Protein AF-A0A7J4ULU8-F1 (afdb_monomer_lite)

Foldseek 3Di:
DDDPDPPPPDLPPAPDDDVLLVLLLVQCVPPNLVLSLCLLQPQPPDPSVVSHDCSHRVGRDNDDSVVSVVSCVVVVNDRDDDDPPPDDDD

pLDDT: mean 76.38, std 15.92, range [40.16, 92.69]

Structure (mmCIF, N/CA/C/O backbone):
data_AF-A0A7J4ULU8-F1
#
_entry.id   AF-A0A7J4ULU8-F1
#
loop_
_atom_site.group_PDB
_atom_site.id
_atom_site.type_symbol
_atom_site.label_atom_id
_atom_site.label_alt_id
_atom_site.label_comp_id
_atom_site.label_asym_id
_atom_site.label_entity_id
_atom_site.label_seq_id
_atom_site.pdbx_PDB_ins_code
_atom_site.Cartn_x
_atom_site.Cartn_y
_atom_site.Cartn_z
_atom_site.occupancy
_atom_site.B_iso_or_equiv
_atom_site.auth_seq_id
_atom_site.auth_comp_id
_atom_site.auth_asym_id
_atom_site.auth_atom_id
_atom_site.pdbx_PDB_model_num
ATOM 1 N N . MET A 1 1 ? -31.546 -30.253 1.697 1.00 40.16 1 MET A N 1
ATOM 2 C CA . MET A 1 1 ? -30.332 -30.581 0.914 1.00 40.16 1 MET A CA 1
ATOM 3 C C . MET A 1 1 ? -29.462 -29.335 0.812 1.00 40.16 1 MET A C 1
ATOM 5 O O . MET A 1 1 ? -29.921 -28.326 0.294 1.00 40.16 1 MET A O 1
ATOM 9 N N . ALA A 1 2 ? -28.261 -29.358 1.395 1.00 50.16 2 ALA A N 1
ATOM 10 C CA . ALA A 1 2 ? -27.370 -28.198 1.438 1.00 50.16 2 ALA A CA 1
ATOM 11 C C . ALA A 1 2 ? -26.814 -27.889 0.038 1.00 50.16 2 ALA A C 1
ATOM 13 O O . ALA A 1 2 ? -26.109 -28.706 -0.556 1.00 50.16 2 ALA A O 1
ATOM 14 N N . ASN A 1 3 ? -27.133 -26.709 -0.490 1.00 47.84 3 ASN A N 1
ATOM 15 C CA . ASN A 1 3 ? -26.678 -26.268 -1.802 1.00 47.84 3 ASN A CA 1
ATOM 16 C C . ASN A 1 3 ? -25.182 -25.899 -1.715 1.00 47.84 3 ASN A C 1
ATOM 18 O O . ASN A 1 3 ? -24.819 -24.819 -1.244 1.00 47.84 3 ASN A O 1
ATOM 22 N N . LYS A 1 4 ? -24.291 -26.826 -2.100 1.00 56.03 4 LYS A N 1
ATOM 23 C CA . LYS A 1 4 ? -22.843 -26.579 -2.208 1.00 56.03 4 LYS A CA 1
ATOM 24 C C . LYS A 1 4 ? -22.613 -25.531 -3.299 1.00 56.03 4 LYS A C 1
ATOM 26 O O . LYS A 1 4 ? -22.557 -25.860 -4.482 1.00 56.03 4 LYS A O 1
ATOM 31 N N . ALA A 1 5 ? -22.456 -24.270 -2.898 1.00 56.94 5 ALA A N 1
ATOM 32 C CA . ALA A 1 5 ? -22.067 -23.193 -3.799 1.00 56.94 5 ALA A CA 1
ATOM 33 C C . ALA A 1 5 ? -20.787 -23.594 -4.553 1.00 56.94 5 ALA A C 1
ATOM 35 O O . ALA A 1 5 ? -19.731 -23.819 -3.952 1.00 56.94 5 ALA A O 1
ATOM 36 N N . LYS A 1 6 ? -20.897 -23.727 -5.880 1.00 56.41 6 LYS A N 1
ATOM 37 C CA . LYS A 1 6 ? -19.779 -24.027 -6.778 1.00 56.41 6 LYS A CA 1
ATOM 38 C C . LYS A 1 6 ? -18.689 -22.976 -6.542 1.00 56.41 6 LYS A C 1
ATOM 40 O O . LYS A 1 6 ? -18.898 -21.797 -6.819 1.00 56.41 6 LYS A O 1
ATOM 45 N N . LYS A 1 7 ? -17.523 -23.392 -6.027 1.00 54.47 7 LYS A N 1
ATOM 46 C CA . LYS A 1 7 ? -16.308 -22.561 -5.965 1.00 54.47 7 LYS A CA 1
ATOM 47 C C . LYS A 1 7 ? -15.839 -22.313 -7.397 1.00 54.47 7 LYS A C 1
ATOM 49 O O . LYS A 1 7 ? -14.958 -23.009 -7.895 1.00 54.47 7 LYS A O 1
ATOM 54 N N . GLY A 1 8 ? -16.472 -21.361 -8.078 1.00 51.41 8 GLY A N 1
ATOM 55 C CA . GLY A 1 8 ? -16.022 -20.904 -9.380 1.00 51.41 8 GLY A CA 1
ATOM 56 C C . GLY A 1 8 ? -14.566 -20.474 -9.258 1.00 51.41 8 GLY A C 1
ATOM 57 O O . GLY A 1 8 ? -14.233 -19.628 -8.425 1.00 51.41 8 GLY A O 1
ATOM 58 N N . ARG A 1 9 ? -13.690 -21.060 -10.079 1.00 57.03 9 ARG A N 1
ATOM 59 C CA . ARG A 1 9 ? -12.360 -20.512 -10.366 1.00 57.03 9 ARG A CA 1
ATOM 60 C C . ARG A 1 9 ? -12.551 -19.236 -11.193 1.00 57.03 9 ARG A C 1
ATOM 62 O O . ARG A 1 9 ? -12.250 -19.194 -12.376 1.00 57.03 9 ARG A O 1
ATOM 69 N N . GLY A 1 10 ? -13.158 -18.224 -10.583 1.00 62.16 10 GLY A N 1
ATOM 70 C CA . GLY A 1 10 ? -13.327 -16.904 -11.168 1.00 62.16 10 GLY A CA 1
ATOM 71 C C . GLY A 1 10 ? -12.076 -16.073 -10.925 1.00 62.16 10 GLY A C 1
ATOM 72 O O . GLY A 1 10 ? -11.477 -16.144 -9.847 1.00 62.16 10 GLY A O 1
ATOM 73 N N . ARG A 1 11 ? -11.689 -15.268 -11.920 1.00 50.81 11 ARG A N 1
ATOM 74 C CA . ARG A 1 11 ? -10.711 -14.189 -11.747 1.00 50.81 11 ARG A CA 1
ATOM 75 C C . ARG A 1 11 ? -11.168 -13.359 -10.536 1.00 50.81 11 ARG A C 1
ATOM 77 O O . ARG A 1 11 ? -12.328 -12.944 -10.526 1.00 50.81 11 ARG A O 1
ATOM 84 N N . PRO A 1 12 ? -10.335 -13.180 -9.493 1.00 55.22 12 PRO A N 1
ATOM 85 C CA . PRO A 1 12 ? -10.745 -12.449 -8.301 1.00 55.22 12 PRO A CA 1
ATOM 86 C C . PRO A 1 12 ? -11.276 -11.083 -8.723 1.00 55.22 12 PRO A C 1
ATOM 88 O O . PRO A 1 12 ? -10.667 -10.442 -9.578 1.00 55.22 12 PRO A O 1
ATOM 91 N N . THR A 1 13 ? -12.420 -10.671 -8.168 1.00 54.81 13 THR A N 1
ATOM 92 C CA . THR A 1 13 ? -13.058 -9.386 -8.461 1.00 54.81 13 THR A CA 1
ATOM 93 C C . THR A 1 13 ? -12.054 -8.287 -8.159 1.00 54.81 13 THR A C 1
ATOM 95 O O . THR A 1 13 ? -11.805 -7.949 -6.998 1.00 54.81 13 THR A O 1
ATOM 98 N N . VAL A 1 14 ? -11.388 -7.808 -9.206 1.00 56.41 14 VAL A N 1
ATOM 99 C CA . VAL A 1 14 ? -10.260 -6.908 -9.036 1.00 56.41 14 VAL A CA 1
ATOM 100 C C . VAL A 1 14 ? -10.826 -5.612 -8.460 1.00 56.41 14 VAL A C 1
ATOM 102 O O . VAL A 1 14 ? -11.793 -5.056 -8.979 1.00 56.41 14 VAL A O 1
ATOM 105 N N . TYR A 1 15 ? -10.263 -5.189 -7.330 1.00 59.00 15 TYR A N 1
ATOM 106 C CA . TYR A 1 15 ? -10.553 -3.905 -6.684 1.00 59.00 15 TYR A CA 1
ATOM 107 C C . TYR A 1 15 ? -11.943 -3.739 -6.052 1.00 59.00 15 TYR A C 1
ATOM 109 O O . TYR A 1 15 ? -12.412 -2.613 -5.889 1.00 59.00 15 TYR A O 1
ATOM 117 N N . LYS A 1 16 ? -12.595 -4.826 -5.615 1.00 56.94 16 LYS A N 1
ATOM 118 C CA . LYS A 1 16 ? -13.785 -4.732 -4.751 1.00 56.94 16 LYS A CA 1
ATOM 119 C C . LYS A 1 16 ? -13.696 -5.702 -3.573 1.00 56.94 16 LYS A C 1
ATOM 121 O O . LYS A 1 16 ? -13.558 -6.909 -3.750 1.00 56.94 16 LYS A O 1
ATOM 126 N N . GLY A 1 17 ? -13.798 -5.169 -2.353 1.00 67.69 17 GLY A N 1
ATOM 127 C CA . GLY A 1 17 ? -14.056 -5.959 -1.146 1.00 67.69 17 GLY A CA 1
ATOM 128 C C . GLY A 1 17 ? -13.016 -5.852 -0.029 1.00 67.69 17 GLY A C 1
ATOM 129 O O . GLY A 1 17 ? -11.945 -5.260 -0.169 1.00 67.69 17 GLY A O 1
ATOM 130 N N . LYS A 1 18 ? -13.350 -6.474 1.110 1.00 76.19 18 LYS A N 1
ATOM 131 C CA . LYS A 1 18 ? -12.579 -6.419 2.366 1.00 76.19 18 LYS A CA 1
ATOM 132 C C . LYS A 1 18 ? -11.103 -6.808 2.194 1.00 76.19 18 LYS A C 1
ATOM 134 O O . LYS A 1 18 ? -10.252 -6.227 2.852 1.00 76.19 18 LYS A O 1
ATOM 139 N N . LYS A 1 19 ? -10.787 -7.730 1.272 1.00 80.81 19 LYS A N 1
ATOM 140 C CA . LYS A 1 19 ? -9.419 -8.237 1.043 1.00 80.81 19 LYS A CA 1
ATOM 141 C C . LYS A 1 19 ? -8.446 -7.154 0.562 1.00 80.81 19 LYS A C 1
ATOM 143 O O . LYS A 1 19 ? -7.340 -7.060 1.087 1.00 80.81 19 LYS A O 1
ATOM 148 N N . PHE A 1 20 ? -8.886 -6.299 -0.363 1.00 84.69 20 PHE A N 1
ATOM 149 C CA . PHE A 1 20 ? -8.091 -5.159 -0.823 1.00 84.69 20 PHE A CA 1
ATOM 150 C C . PHE A 1 20 ? -7.812 -4.189 0.332 1.00 84.69 20 PHE A C 1
ATOM 152 O O . PHE A 1 20 ? -6.663 -3.833 0.580 1.00 84.69 20 PHE A O 1
ATOM 159 N N . LEU A 1 21 ? -8.846 -3.841 1.107 1.00 86.19 21 LEU A N 1
ATOM 160 C CA . LEU A 1 21 ? -8.711 -2.946 2.260 1.00 86.19 21 LEU A CA 1
ATOM 161 C C . LEU A 1 21 ? -7.750 -3.513 3.314 1.00 86.19 21 LEU A C 1
ATOM 163 O O . LEU A 1 21 ? -6.909 -2.779 3.830 1.00 86.19 21 LEU A O 1
ATOM 167 N N . THR A 1 22 ? -7.810 -4.821 3.588 1.00 87.31 22 THR A N 1
ATOM 168 C CA . THR A 1 22 ? -6.872 -5.476 4.513 1.00 87.31 22 THR A CA 1
ATOM 169 C C . THR A 1 22 ? -5.434 -5.462 4.000 1.00 87.31 22 THR A C 1
ATOM 171 O O . THR A 1 22 ? -4.511 -5.292 4.795 1.00 87.31 22 THR A O 1
ATOM 174 N N . HIS A 1 23 ? -5.219 -5.583 2.687 1.00 89.19 23 HIS A N 1
ATOM 175 C CA . HIS A 1 23 ? -3.880 -5.514 2.105 1.00 89.19 23 HIS A CA 1
ATOM 176 C C . HIS A 1 23 ? -3.307 -4.097 2.163 1.00 89.19 23 HIS A C 1
ATOM 178 O O . HIS A 1 23 ? -2.184 -3.925 2.636 1.00 89.19 23 HIS A O 1
ATOM 184 N N . VAL A 1 24 ? -4.095 -3.080 1.797 1.00 88.50 24 VAL A N 1
ATOM 185 C CA . VAL A 1 24 ? -3.699 -1.671 1.959 1.00 88.50 24 VAL A CA 1
ATOM 186 C C . VAL A 1 24 ? -3.388 -1.372 3.428 1.00 88.50 24 VAL A C 1
ATOM 188 O O . VAL A 1 24 ? -2.344 -0.803 3.725 1.00 88.50 24 VAL A O 1
ATOM 191 N N . CYS A 1 25 ? -4.230 -1.824 4.361 1.00 87.94 25 CYS A N 1
ATOM 192 C CA . CYS A 1 25 ? -4.002 -1.688 5.803 1.00 87.94 25 CYS A CA 1
ATOM 193 C C . CYS A 1 25 ? -2.679 -2.334 6.249 1.00 87.94 25 CYS A C 1
ATOM 195 O O . CYS A 1 25 ? -1.891 -1.707 6.956 1.00 87.94 25 CYS A O 1
ATOM 197 N N . SER A 1 26 ? -2.397 -3.556 5.790 1.00 90.56 26 SER A N 1
ATOM 198 C CA . SER A 1 26 ? -1.124 -4.248 6.025 1.00 90.56 26 SER A CA 1
ATOM 199 C C . SER A 1 26 ? 0.071 -3.429 5.526 1.00 90.56 26 SER A C 1
ATOM 201 O O . SER A 1 26 ? 1.032 -3.233 6.269 1.00 90.56 26 SER A O 1
ATOM 203 N N . LEU A 1 27 ? 0.011 -2.925 4.289 1.00 89.69 27 LEU A N 1
ATOM 204 C CA . LEU A 1 27 ? 1.086 -2.117 3.705 1.00 89.69 27 LEU A CA 1
ATOM 205 C C . LEU A 1 27 ? 1.301 -0.819 4.483 1.00 89.69 27 LEU A C 1
ATOM 207 O O . LEU A 1 27 ? 2.434 -0.457 4.780 1.00 89.69 27 LEU A O 1
ATOM 211 N N . VAL A 1 28 ? 0.214 -0.155 4.867 1.00 89.31 28 VAL A N 1
ATOM 212 C CA . VAL A 1 28 ? 0.253 1.082 5.647 1.00 89.31 28 VAL A CA 1
ATOM 213 C C . VAL A 1 28 ? 0.858 0.852 7.035 1.00 89.31 28 VAL A C 1
ATOM 215 O O . VAL A 1 28 ? 1.633 1.686 7.496 1.00 89.31 28 VAL A O 1
ATOM 218 N N . LYS A 1 29 ? 0.563 -0.276 7.694 1.00 87.00 29 LYS A N 1
ATOM 219 C CA . LYS A 1 29 ? 1.165 -0.629 8.992 1.00 87.00 29 LYS A CA 1
ATOM 220 C C . LYS A 1 29 ? 2.666 -0.916 8.889 1.00 87.00 29 LYS A C 1
ATOM 222 O O . LYS A 1 29 ? 3.401 -0.553 9.798 1.00 87.00 29 LYS A O 1
ATOM 227 N N . LYS A 1 30 ? 3.110 -1.559 7.804 1.00 88.38 30 LYS A N 1
ATOM 228 C CA . LYS A 1 30 ? 4.512 -1.971 7.609 1.00 88.38 30 LYS A CA 1
ATOM 229 C C . LYS A 1 30 ? 5.409 -0.863 7.052 1.00 88.38 30 LYS A C 1
ATOM 231 O O . LYS A 1 30 ? 6.545 -0.728 7.485 1.00 88.38 30 LYS A O 1
ATOM 236 N N . HIS A 1 31 ? 4.905 -0.076 6.103 1.00 88.62 31 HIS A N 1
ATOM 237 C CA . HIS A 1 31 ? 5.701 0.877 5.316 1.00 88.62 31 HIS A CA 1
ATOM 238 C C . HIS A 1 31 ? 5.210 2.330 5.440 1.00 88.62 31 HIS A C 1
ATOM 240 O O . HIS A 1 31 ? 5.741 3.232 4.791 1.00 88.62 31 HIS A O 1
ATOM 246 N N . GLY A 1 32 ? 4.172 2.580 6.242 1.00 87.44 32 GLY A N 1
ATOM 247 C CA . GLY A 1 32 ? 3.515 3.883 6.319 1.00 87.44 32 GLY A CA 1
ATOM 248 C C . GLY A 1 32 ? 2.667 4.205 5.083 1.00 87.44 32 GLY A C 1
ATOM 249 O O . GLY A 1 32 ? 2.650 3.481 4.088 1.00 87.44 32 GLY A O 1
ATOM 250 N N . ALA A 1 33 ? 1.941 5.326 5.132 1.00 87.44 33 ALA A N 1
ATOM 251 C CA . ALA A 1 33 ? 1.038 5.728 4.049 1.00 87.44 33 ALA A CA 1
ATOM 252 C C . ALA A 1 33 ? 1.778 6.058 2.738 1.00 87.44 33 ALA A C 1
ATOM 254 O O . ALA A 1 33 ? 1.321 5.685 1.658 1.00 87.44 33 ALA A O 1
ATOM 255 N N . THR A 1 34 ? 2.937 6.718 2.827 1.00 89.81 34 THR A N 1
ATOM 256 C CA . THR A 1 34 ? 3.759 7.064 1.658 1.00 89.81 34 THR A CA 1
ATOM 257 C C . THR A 1 34 ? 4.400 5.827 1.030 1.00 89.81 34 THR A C 1
ATOM 259 O O . THR A 1 34 ? 4.348 5.677 -0.187 1.00 89.81 34 THR A O 1
ATOM 262 N N . GLY A 1 35 ? 4.935 4.906 1.842 1.00 89.31 35 GLY A N 1
ATOM 263 C CA . GLY A 1 35 ? 5.501 3.648 1.346 1.00 89.31 35 GLY A CA 1
ATOM 264 C C . GLY A 1 35 ? 4.436 2.749 0.718 1.00 89.31 35 GLY A C 1
ATOM 265 O O . GLY A 1 35 ? 4.627 2.239 -0.383 1.00 89.31 35 GLY A O 1
ATOM 266 N N . ALA A 1 36 ? 3.259 2.649 1.343 1.00 90.75 36 ALA A N 1
ATOM 267 C CA . ALA A 1 36 ? 2.121 1.943 0.758 1.00 90.75 36 ALA A CA 1
ATOM 268 C C . ALA A 1 36 ? 1.707 2.534 -0.600 1.00 90.75 36 ALA A C 1
ATOM 270 O O . ALA A 1 36 ? 1.407 1.783 -1.526 1.00 90.75 36 ALA A O 1
ATOM 271 N N . ARG A 1 37 ? 1.734 3.866 -0.756 1.00 92.38 37 ARG A N 1
ATOM 272 C CA . ARG A 1 37 ? 1.479 4.521 -2.048 1.00 92.38 37 ARG A CA 1
ATOM 273 C C . ARG A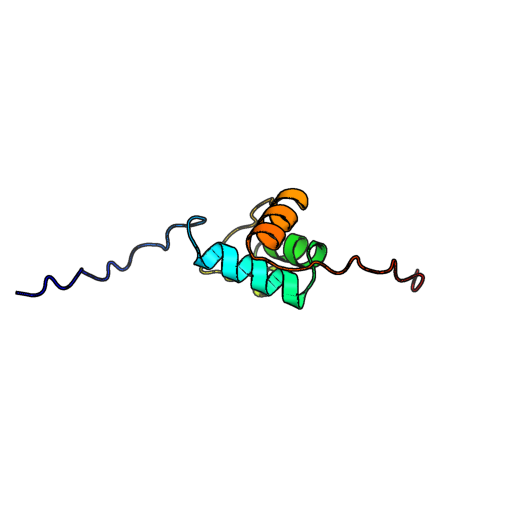 1 37 ? 2.508 4.122 -3.102 1.00 92.38 37 ARG A C 1
ATOM 275 O O . ARG A 1 37 ? 2.112 3.826 -4.225 1.00 92.38 37 ARG A O 1
ATOM 282 N N . ALA A 1 38 ? 3.792 4.121 -2.751 1.00 91.94 38 ALA A N 1
ATOM 283 C CA . ALA A 1 38 ? 4.857 3.732 -3.671 1.00 91.94 38 ALA A CA 1
ATOM 284 C C . ALA A 1 38 ? 4.668 2.284 -4.152 1.00 91.94 38 ALA A C 1
ATOM 286 O O . ALA A 1 38 ? 4.668 2.040 -5.352 1.00 91.94 38 ALA A O 1
ATOM 287 N N . ILE A 1 39 ? 4.379 1.358 -3.234 1.00 92.12 39 ILE A N 1
ATOM 288 C CA . ILE A 1 39 ? 4.144 -0.066 -3.527 1.00 92.12 39 ILE A CA 1
ATOM 289 C C . ILE A 1 39 ? 2.913 -0.276 -4.425 1.00 92.12 39 ILE A C 1
ATOM 291 O O . ILE A 1 39 ? 2.965 -1.002 -5.416 1.00 92.12 39 ILE A O 1
ATOM 295 N N . LEU A 1 40 ? 1.790 0.382 -4.121 1.00 91.06 40 LEU A N 1
ATOM 296 C CA . LEU A 1 40 ? 0.551 0.227 -4.896 1.00 91.06 40 LEU A CA 1
ATOM 297 C C . LEU A 1 40 ? 0.645 0.835 -6.306 1.00 91.06 40 LEU A C 1
ATOM 299 O O . LEU A 1 40 ? -0.056 0.382 -7.215 1.00 91.06 40 LEU A O 1
ATOM 303 N N . ASN A 1 41 ? 1.516 1.828 -6.495 1.00 92.69 41 ASN A N 1
ATOM 304 C CA . ASN A 1 41 ? 1.719 2.516 -7.773 1.00 92.69 41 ASN A CA 1
ATOM 305 C C . ASN A 1 41 ? 2.979 2.063 -8.521 1.00 92.69 41 ASN A C 1
ATOM 307 O O . ASN A 1 41 ? 3.236 2.562 -9.612 1.00 92.69 41 ASN A O 1
ATOM 311 N N . ALA A 1 42 ? 3.747 1.129 -7.962 1.00 92.25 42 ALA A N 1
ATOM 312 C CA . ALA A 1 42 ? 4.971 0.626 -8.563 1.00 92.25 42 ALA A CA 1
ATOM 313 C C . ALA A 1 42 ? 4.707 -0.012 -9.938 1.00 92.25 42 ALA A C 1
ATOM 315 O O . ALA A 1 42 ? 3.702 -0.707 -10.134 1.00 92.25 42 ALA A O 1
ATOM 316 N N . ALA A 1 43 ? 5.609 0.215 -10.895 1.00 88.50 43 ALA A N 1
ATOM 317 C CA . ALA A 1 43 ? 5.548 -0.421 -12.207 1.00 88.50 43 ALA A CA 1
ATOM 318 C C . ALA A 1 43 ? 5.770 -1.937 -12.073 1.00 88.50 43 ALA A C 1
ATOM 320 O O . ALA A 1 43 ? 6.489 -2.389 -11.182 1.00 88.50 43 ALA A O 1
ATOM 321 N N . VAL A 1 44 ? 5.131 -2.731 -12.936 1.00 85.06 44 VAL A N 1
ATOM 322 C CA . VAL A 1 44 ? 5.333 -4.191 -12.959 1.00 85.06 44 VAL A CA 1
ATOM 323 C C . VAL A 1 44 ? 6.815 -4.487 -13.222 1.00 85.06 44 VAL A C 1
ATOM 325 O O . VAL A 1 44 ? 7.388 -3.896 -14.130 1.00 85.06 44 VAL A O 1
ATOM 328 N N . GLY A 1 45 ? 7.422 -5.371 -12.424 1.00 84.19 45 GLY A N 1
ATOM 329 C CA . GLY A 1 45 ? 8.841 -5.736 -12.539 1.00 84.19 45 GLY A CA 1
ATOM 330 C C . GLY A 1 45 ? 9.808 -4.884 -11.708 1.00 84.19 45 GLY A C 1
ATOM 331 O O . GLY A 1 45 ? 11.009 -5.080 -11.811 1.00 84.19 45 GLY A O 1
ATOM 332 N N . SER A 1 46 ? 9.306 -3.952 -10.892 1.00 88.31 46 SER A N 1
ATOM 333 C CA . SER A 1 46 ? 10.120 -3.261 -9.879 1.00 88.31 46 SER A CA 1
ATOM 334 C C . SER A 1 46 ? 10.079 -3.991 -8.535 1.00 88.31 46 SER A C 1
ATOM 336 O O . SER A 1 46 ? 9.053 -4.579 -8.202 1.00 88.31 46 SER A O 1
ATOM 338 N N . ASP A 1 47 ? 11.122 -3.860 -7.711 1.00 88.62 47 ASP A N 1
ATOM 339 C CA . ASP A 1 47 ? 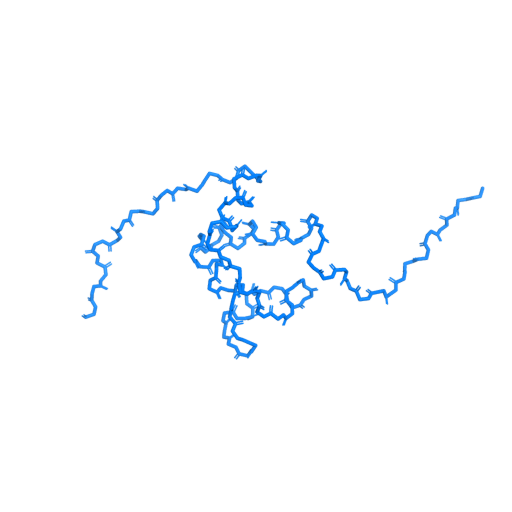11.197 -4.511 -6.387 1.00 88.62 47 ASP A CA 1
ATOM 340 C C . ASP A 1 47 ? 10.004 -4.152 -5.479 1.00 88.62 47 ASP A C 1
ATOM 342 O O . ASP A 1 47 ? 9.491 -4.954 -4.699 1.00 88.62 47 ASP A O 1
ATOM 346 N N . LEU A 1 48 ? 9.496 -2.921 -5.604 1.00 88.19 48 LEU A N 1
ATOM 347 C CA . LEU A 1 48 ? 8.311 -2.474 -4.868 1.00 88.19 48 LEU A CA 1
ATOM 348 C C . LEU A 1 48 ? 7.024 -3.158 -5.348 1.00 88.19 48 LEU A C 1
ATOM 350 O O . LEU A 1 48 ? 6.070 -3.268 -4.574 1.00 88.19 48 LEU A O 1
ATOM 354 N N . ALA A 1 49 ? 6.976 -3.619 -6.598 1.00 86.75 49 ALA A N 1
ATOM 355 C CA . ALA A 1 49 ? 5.844 -4.364 -7.130 1.00 86.75 49 ALA A CA 1
ATOM 356 C C . ALA A 1 49 ? 5.769 -5.801 -6.590 1.00 86.75 49 ALA A C 1
ATOM 358 O O . ALA A 1 49 ? 4.679 -6.374 -6.597 1.00 86.75 49 ALA A O 1
ATOM 359 N N . ASP A 1 50 ? 6.857 -6.347 -6.048 1.00 87.06 50 ASP A N 1
ATOM 360 C CA . ASP A 1 50 ? 6.848 -7.664 -5.398 1.00 87.06 50 ASP A CA 1
ATOM 361 C C . ASP A 1 50 ? 6.205 -7.612 -4.005 1.00 87.06 50 ASP A C 1
ATOM 363 O O . ASP A 1 50 ? 5.632 -8.590 -3.519 1.00 87.06 50 ASP A O 1
ATOM 367 N N . LEU A 1 51 ? 6.221 -6.435 -3.370 1.00 87.06 51 LEU A N 1
ATOM 368 C CA . LEU A 1 51 ? 5.586 -6.203 -2.070 1.00 87.06 51 LEU A CA 1
ATOM 369 C C . LEU A 1 51 ? 4.057 -6.081 -2.162 1.00 87.06 51 LEU A C 1
ATOM 371 O O . LEU A 1 51 ? 3.356 -6.278 -1.158 1.00 87.06 51 LEU A O 1
ATOM 375 N N . ARG A 1 52 ? 3.507 -5.759 -3.341 1.00 85.62 52 ARG A N 1
ATOM 376 C CA . ARG A 1 52 ? 2.054 -5.791 -3.561 1.00 85.62 52 ARG A CA 1
ATOM 377 C C . ARG A 1 52 ? 1.608 -7.197 -3.936 1.00 85.62 52 ARG A C 1
ATOM 379 O O . ARG A 1 52 ? 2.270 -7.939 -4.651 1.00 85.62 52 ARG A O 1
ATOM 386 N N . SER A 1 53 ? 0.419 -7.576 -3.484 1.00 83.56 53 SER A N 1
ATOM 387 C CA . SER A 1 53 ? -0.124 -8.888 -3.821 1.00 83.56 53 SER A CA 1
ATOM 388 C C . SER A 1 53 ? -0.531 -8.931 -5.294 1.00 83.56 53 SER A C 1
ATOM 390 O O . SER A 1 53 ? -1.573 -8.381 -5.643 1.00 83.56 53 SER A O 1
ATOM 392 N N . ALA A 1 54 ? 0.204 -9.665 -6.136 1.00 81.69 54 ALA A N 1
ATOM 393 C CA . ALA A 1 54 ? -0.124 -9.846 -7.558 1.00 81.69 54 ALA A CA 1
ATOM 394 C C . ALA A 1 54 ? -1.557 -10.370 -7.799 1.00 81.69 54 ALA A C 1
ATOM 396 O O . ALA A 1 54 ? -2.184 -10.076 -8.812 1.00 81.69 54 ALA A O 1
ATOM 397 N N . LYS A 1 55 ? -2.116 -11.115 -6.834 1.00 81.88 55 LYS A N 1
ATOM 398 C CA . LYS A 1 55 ? -3.500 -11.615 -6.889 1.00 81.88 55 LYS A CA 1
ATOM 399 C C . LYS A 1 55 ? -4.549 -10.522 -6.659 1.00 81.88 55 LYS A C 1
ATOM 401 O O . LYS A 1 55 ? -5.668 -10.657 -7.145 1.00 81.88 55 LYS A O 1
ATOM 406 N N . GLN A 1 56 ? -4.229 -9.497 -5.868 1.00 80.25 56 GLN A N 1
ATOM 407 C CA . GLN A 1 56 ? -5.175 -8.443 -5.477 1.00 80.25 56 GLN A CA 1
ATOM 408 C C . GLN A 1 56 ? -4.955 -7.138 -6.245 1.00 80.25 56 GLN A C 1
ATOM 410 O O . GLN A 1 56 ? -5.920 -6.444 -6.556 1.00 80.25 56 GLN A 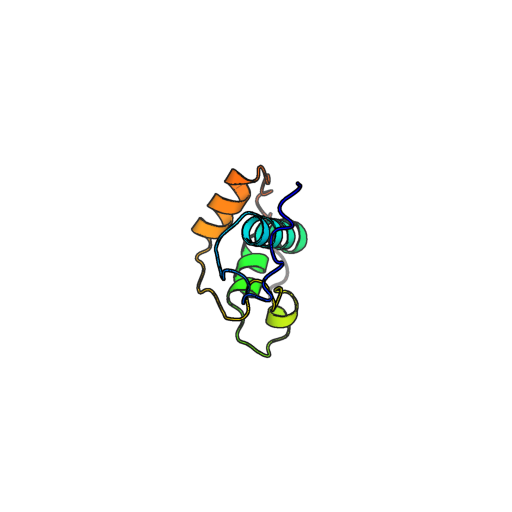O 1
ATOM 415 N N . VAL A 1 57 ? -3.695 -6.815 -6.528 1.00 83.88 57 VAL A N 1
ATOM 416 C CA . VAL A 1 57 ? -3.236 -5.614 -7.225 1.00 83.88 57 VAL A CA 1
ATOM 417 C C . VAL A 1 57 ? -2.224 -6.046 -8.294 1.00 83.88 57 VAL A C 1
ATOM 419 O O . VAL A 1 57 ? -1.018 -5.939 -8.082 1.00 83.88 57 VAL A O 1
ATOM 422 N N . PRO A 1 58 ? -2.695 -6.610 -9.424 1.00 82.75 58 PRO A N 1
ATOM 423 C CA . PRO A 1 58 ? -1.812 -7.077 -10.495 1.00 82.75 58 PRO A CA 1
ATOM 424 C C . PRO A 1 58 ? -1.131 -5.932 -11.258 1.00 82.75 58 PRO A C 1
ATOM 426 O O . PRO A 1 58 ? -0.072 -6.130 -11.844 1.00 82.75 58 PRO A O 1
ATOM 429 N N . ALA A 1 59 ? -1.735 -4.743 -11.258 1.00 86.62 59 ALA A N 1
ATOM 430 C CA . ALA A 1 59 ? -1.281 -3.584 -12.016 1.00 86.62 59 ALA A CA 1
ATOM 431 C C . ALA A 1 59 ? -1.154 -2.347 -11.107 1.00 86.62 59 ALA A C 1
ATOM 433 O O . ALA A 1 59 ? -1.770 -2.315 -10.036 1.00 86.62 59 ALA A O 1
ATOM 434 N N . PRO A 1 60 ? -0.380 -1.325 -11.520 1.00 88.38 60 PRO A N 1
ATOM 435 C CA . PRO A 1 60 ? -0.294 -0.062 -10.795 1.00 88.38 60 PRO A CA 1
ATOM 436 C C . PRO A 1 60 ? -1.676 0.582 -10.682 1.00 88.38 60 PRO A C 1
ATOM 438 O O . PRO A 1 60 ? -2.404 0.672 -11.668 1.00 88.38 60 PRO A O 1
ATOM 441 N N . LEU A 1 61 ? -2.036 1.038 -9.483 1.00 85.88 61 LEU A N 1
ATOM 442 C CA . LEU A 1 61 ? -3.372 1.584 -9.225 1.00 85.88 61 LEU A CA 1
ATOM 443 C C . LEU A 1 61 ? -3.508 3.084 -9.485 1.00 85.88 61 LEU A C 1
ATOM 445 O O . LEU A 1 61 ? -4.628 3.582 -9.558 1.00 85.88 61 LEU A O 1
ATOM 449 N N . GLY A 1 62 ? -2.397 3.819 -9.541 1.00 87.12 62 GLY A N 1
ATOM 450 C CA . GLY A 1 62 ? -2.426 5.284 -9.588 1.00 87.12 62 GLY A CA 1
ATOM 451 C C . GLY A 1 62 ? -3.140 5.906 -8.381 1.00 87.12 62 GLY A C 1
ATOM 452 O O . GLY A 1 62 ? -3.670 7.011 -8.466 1.00 87.12 62 GLY A O 1
ATOM 453 N N . ILE A 1 63 ? -3.197 5.199 -7.248 1.00 87.38 63 ILE A N 1
ATOM 454 C CA . ILE A 1 63 ? -3.989 5.622 -6.098 1.00 87.38 63 ILE A CA 1
ATOM 455 C C . ILE A 1 63 ? -3.339 6.834 -5.424 1.00 87.38 63 ILE A C 1
ATOM 457 O O . ILE A 1 63 ? -2.124 6.886 -5.186 1.00 87.38 63 ILE A O 1
ATOM 461 N N . SER A 1 64 ? -4.163 7.835 -5.119 1.00 88.12 64 SER A N 1
ATOM 462 C CA . SER A 1 64 ? -3.715 9.055 -4.460 1.00 88.12 64 SER A CA 1
ATOM 463 C C . SER A 1 64 ? -3.492 8.826 -2.960 1.00 88.12 64 SER A C 1
ATOM 465 O O . SER A 1 64 ? -4.130 7.981 -2.324 1.00 88.12 64 SER A O 1
ATOM 467 N N . LEU A 1 65 ? -2.584 9.611 -2.370 1.00 87.56 65 LEU A N 1
ATOM 468 C CA . LEU A 1 65 ? -2.303 9.544 -0.935 1.00 87.56 65 LEU A CA 1
ATOM 469 C C . LEU A 1 65 ? -3.560 9.791 -0.071 1.00 87.56 65 LEU A C 1
ATOM 471 O O . LEU A 1 65 ? -3.784 9.004 0.850 1.00 87.56 65 LEU A O 1
ATOM 475 N N . PRO A 1 66 ? -4.429 10.787 -0.363 1.00 90.25 66 PRO A N 1
ATOM 476 C CA . PRO A 1 66 ? -5.653 11.003 0.410 1.00 90.25 66 PRO A CA 1
ATOM 477 C C . PRO A 1 66 ? -6.574 9.781 0.456 1.00 90.25 66 PRO A C 1
ATOM 479 O O . PRO A 1 66 ? -7.180 9.511 1.491 1.00 90.25 66 PRO A O 1
ATOM 482 N N . THR A 1 67 ? -6.660 9.009 -0.630 1.00 89.88 67 THR A N 1
ATOM 483 C CA . THR A 1 67 ? -7.485 7.795 -0.673 1.00 89.88 67 THR A CA 1
ATOM 484 C C . THR A 1 67 ? -6.936 6.716 0.258 1.00 89.88 67 THR A C 1
ATOM 486 O O . THR A 1 67 ? -7.702 6.112 1.008 1.00 89.88 67 THR A O 1
ATOM 489 N N . ILE A 1 68 ? -5.614 6.525 0.297 1.00 88.06 68 ILE A N 1
ATOM 490 C CA . ILE A 1 68 ? -4.969 5.598 1.242 1.00 88.06 68 ILE A CA 1
ATOM 491 C C . ILE A 1 68 ? -5.225 6.034 2.689 1.00 88.06 68 ILE A C 1
ATOM 493 O O . ILE A 1 68 ? -5.567 5.202 3.527 1.00 88.06 68 ILE A O 1
ATOM 497 N N . LEU A 1 69 ? -5.112 7.333 2.983 1.00 88.19 69 LEU A N 1
ATOM 498 C CA . LEU A 1 69 ? -5.367 7.872 4.322 1.00 88.19 69 LEU A CA 1
ATOM 499 C C . LEU A 1 69 ? -6.830 7.678 4.749 1.00 88.19 69 LEU A C 1
ATOM 501 O O . LEU A 1 6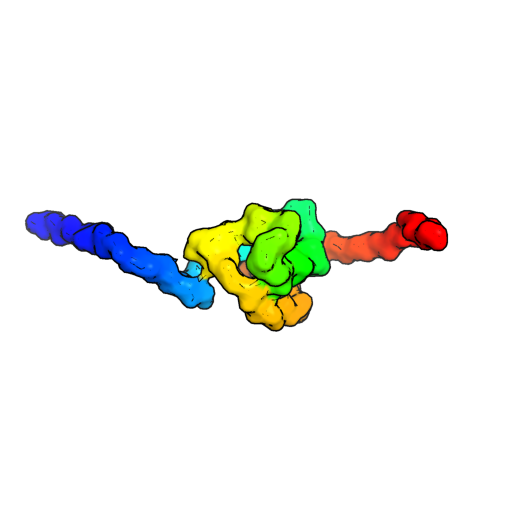9 ? -7.085 7.283 5.887 1.00 88.19 69 LEU A O 1
ATOM 505 N N . LYS A 1 70 ? -7.792 7.893 3.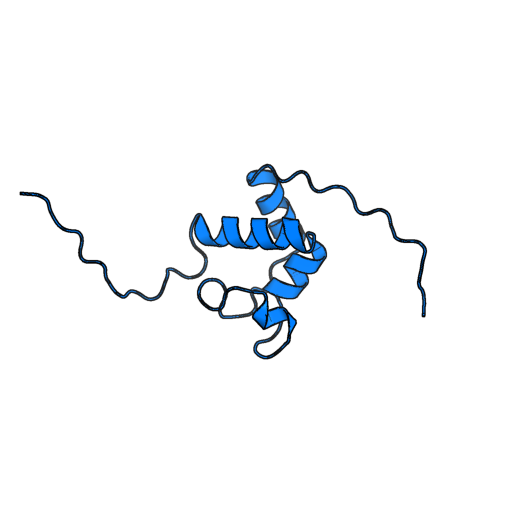840 1.00 88.81 70 LYS A N 1
ATOM 506 C CA . LYS A 1 70 ? -9.219 7.622 4.086 1.00 88.81 70 LYS A CA 1
ATOM 507 C C . LYS A 1 70 ? -9.465 6.140 4.384 1.00 88.81 70 LYS A C 1
ATOM 509 O O . LYS A 1 70 ? -10.159 5.832 5.349 1.00 88.81 70 LYS A O 1
ATOM 514 N N . ILE A 1 71 ? -8.857 5.235 3.611 1.00 87.25 71 ILE A N 1
ATOM 515 C CA . ILE A 1 71 ? -8.941 3.782 3.837 1.00 87.25 71 ILE A CA 1
ATOM 516 C C . ILE A 1 71 ? -8.347 3.409 5.200 1.00 87.25 71 ILE A C 1
ATOM 518 O O . ILE A 1 71 ? -8.974 2.680 5.964 1.00 87.25 71 ILE A O 1
ATOM 522 N N . ALA A 1 72 ? -7.165 3.932 5.526 1.00 85.75 72 ALA A N 1
ATOM 523 C CA . ALA A 1 72 ? -6.494 3.673 6.795 1.00 85.75 72 ALA A CA 1
ATOM 524 C C . ALA A 1 72 ? -7.337 4.147 7.990 1.00 85.75 72 ALA A C 1
ATOM 526 O O . ALA A 1 72 ? -7.544 3.384 8.935 1.00 85.75 72 ALA A O 1
ATOM 527 N N . LYS A 1 73 ? -7.895 5.363 7.910 1.00 85.44 73 LYS A N 1
ATOM 528 C CA . LYS A 1 73 ? -8.783 5.926 8.936 1.00 85.44 73 LYS A CA 1
ATOM 529 C C . LYS A 1 73 ? -10.060 5.099 9.102 1.00 85.44 73 LYS A C 1
ATOM 531 O O . LYS A 1 73 ? -10.432 4.788 10.227 1.00 85.44 73 LYS A O 1
ATOM 536 N N . ALA A 1 74 ? -10.695 4.696 8.000 1.00 84.56 74 ALA A N 1
ATOM 537 C CA . ALA A 1 74 ? -11.895 3.856 8.029 1.00 84.56 74 ALA A CA 1
ATOM 538 C C . ALA A 1 74 ? -11.642 2.461 8.634 1.00 84.56 74 ALA A C 1
ATOM 540 O O . ALA A 1 74 ? -12.566 1.830 9.133 1.00 84.56 74 ALA A O 1
ATOM 541 N N . GLN A 1 75 ? -10.396 1.980 8.603 1.00 83.31 75 GLN A N 1
ATOM 542 C CA . GLN A 1 75 ? -9.968 0.716 9.216 1.00 83.31 75 GLN A CA 1
ATOM 543 C C . GLN A 1 75 ? -9.422 0.892 10.646 1.00 83.31 75 GLN A C 1
ATOM 545 O O . GLN A 1 75 ? -8.838 -0.042 11.194 1.00 83.31 75 GLN A O 1
ATOM 550 N N . GLY A 1 76 ? -9.561 2.081 11.245 1.00 81.94 76 GLY A N 1
ATOM 551 C CA . GLY A 1 76 ? -9.096 2.356 12.608 1.00 81.94 76 GLY A CA 1
ATOM 552 C C . GLY A 1 76 ? -7.572 2.413 12.758 1.00 81.94 76 GLY A C 1
ATOM 553 O O . GLY A 1 76 ? -7.056 2.291 13.866 1.00 81.94 76 GLY A O 1
ATOM 554 N N . ILE A 1 77 ? -6.819 2.582 11.665 1.00 80.00 77 ILE A N 1
ATOM 555 C CA . ILE A 1 77 ? -5.364 2.732 11.741 1.00 80.00 77 ILE A CA 1
ATOM 556 C C . ILE A 1 77 ? -5.049 4.154 12.204 1.00 80.00 77 ILE A C 1
ATOM 558 O O . ILE A 1 77 ? -5.230 5.119 11.457 1.00 80.00 77 ILE A O 1
ATOM 562 N N . VAL A 1 78 ? -4.514 4.279 13.417 1.00 75.50 78 VAL A N 1
ATOM 563 C CA . VAL A 1 78 ? -3.933 5.535 13.893 1.00 75.50 78 VAL A CA 1
ATOM 564 C C . VAL A 1 78 ? -2.587 5.729 13.203 1.00 75.50 78 VAL A C 1
ATOM 566 O O . VAL A 1 78 ? -1.574 5.133 13.570 1.00 75.50 78 VAL A O 1
ATOM 569 N N . LEU A 1 79 ? -2.581 6.555 12.161 1.00 68.06 79 LEU A N 1
ATOM 570 C CA . LEU A 1 79 ? -1.354 6.963 11.494 1.00 68.06 79 LEU A CA 1
ATOM 571 C C . LEU A 1 79 ? -0.599 7.925 12.404 1.00 68.06 79 LEU A C 1
ATOM 573 O O . LEU A 1 79 ? -0.947 9.101 12.509 1.00 68.06 79 LEU A O 1
ATOM 577 N N . LYS A 1 80 ? 0.449 7.427 13.061 1.00 67.00 80 LYS A N 1
ATOM 578 C CA . LYS A 1 80 ? 1.401 8.295 13.753 1.00 67.00 80 LYS A CA 1
ATOM 579 C C . LYS A 1 80 ? 2.023 9.221 12.706 1.00 67.00 80 LYS A C 1
ATOM 581 O O . LYS A 1 80 ? 2.610 8.750 11.731 1.00 67.00 80 LYS A O 1
ATOM 586 N N . ARG A 1 81 ? 1.855 10.536 12.875 1.00 60.09 81 ARG A N 1
ATOM 587 C CA . ARG A 1 81 ? 2.516 11.545 12.037 1.00 60.09 81 ARG A CA 1
ATOM 588 C C . ARG A 1 81 ? 4.015 11.255 12.085 1.00 60.09 81 ARG A C 1
ATOM 590 O O . ARG A 1 81 ? 4.597 11.248 13.166 1.00 60.09 81 ARG A O 1
ATOM 597 N N . GLY A 1 82 ? 4.627 10.973 10.935 1.00 62.28 82 GLY A N 1
ATOM 598 C CA . GLY A 1 82 ? 6.076 10.821 10.873 1.00 62.28 82 GLY A CA 1
ATOM 599 C C . GLY A 1 82 ? 6.733 12.102 11.382 1.00 62.28 82 GLY A C 1
ATOM 600 O O . GLY A 1 82 ? 6.338 13.202 10.983 1.00 62.28 82 GLY A O 1
ATOM 601 N N . ARG A 1 83 ? 7.724 11.981 12.267 1.00 48.88 83 ARG A N 1
ATOM 602 C CA . ARG A 1 83 ? 8.665 13.078 12.513 1.00 48.88 83 ARG A CA 1
ATOM 603 C C . ARG A 1 83 ? 9.407 13.284 11.186 1.00 48.88 83 ARG A C 1
ATOM 605 O O . ARG A 1 83 ? 9.835 12.295 10.593 1.00 48.88 83 ARG A O 1
ATOM 612 N N . ARG A 1 84 ? 9.534 14.519 10.680 1.00 55.72 84 ARG A N 1
ATOM 613 C CA . ARG A 1 84 ? 10.508 14.790 9.606 1.00 55.72 84 ARG A CA 1
ATOM 614 C C . ARG A 1 84 ? 11.852 14.330 10.165 1.00 55.72 84 ARG A C 1
ATOM 616 O O . ARG A 1 84 ? 12.314 14.914 11.142 1.00 55.72 84 ARG A O 1
ATOM 623 N N . ASN A 1 85 ? 12.413 13.245 9.637 1.00 46.19 85 ASN A N 1
ATOM 624 C CA . ASN A 1 85 ? 13.753 12.843 10.028 1.00 46.19 85 ASN A CA 1
ATOM 625 C C . ASN A 1 85 ? 14.675 13.921 9.457 1.00 46.19 85 ASN A C 1
ATOM 627 O O . ASN A 1 85 ? 14.852 14.004 8.247 1.00 46.19 85 ASN A O 1
ATOM 631 N N . GLY A 1 86 ? 15.168 14.812 10.313 1.00 54.00 86 GLY A N 1
ATOM 632 C CA . GLY A 1 86 ? 16.102 15.878 9.950 1.00 54.00 86 GLY A CA 1
ATOM 633 C C . GLY A 1 86 ? 17.517 15.373 9.647 1.00 54.00 86 GLY A C 1
ATOM 634 O O . GLY A 1 86 ? 18.472 16.051 9.988 1.00 54.00 86 GLY A O 1
ATOM 635 N N . SER A 1 87 ? 17.671 14.178 9.079 1.00 49.62 87 SER A N 1
ATOM 636 C CA . SER A 1 87 ? 18.942 13.576 8.657 1.00 49.62 87 SER A CA 1
ATOM 637 C C . SER A 1 87 ? 18.608 12.272 7.913 1.00 49.62 87 SER A C 1
ATOM 639 O O . SER A 1 87 ? 17.776 11.490 8.368 1.00 49.62 87 SER A O 1
ATOM 641 N N . LYS A 1 88 ? 19.124 11.965 6.725 1.00 47.97 88 LYS A N 1
ATOM 642 C CA . LYS A 1 88 ? 20.349 12.394 6.054 1.00 47.97 88 LYS A CA 1
ATOM 643 C C . LYS A 1 88 ? 20.004 12.977 4.679 1.00 47.97 88 LYS A C 1
ATOM 645 O O . LYS A 1 88 ? 19.440 12.274 3.844 1.00 47.97 88 LYS A O 1
ATOM 650 N N . ALA A 1 89 ? 20.338 14.248 4.466 1.00 44.66 89 ALA A N 1
ATOM 651 C CA . ALA A 1 89 ? 20.753 14.678 3.139 1.00 44.66 89 ALA A CA 1
ATOM 652 C C . ALA A 1 89 ? 22.021 13.876 2.801 1.00 44.66 89 ALA A C 1
ATOM 654 O O . ALA A 1 89 ? 22.870 13.698 3.681 1.00 44.66 89 ALA A O 1
ATOM 655 N N . ALA A 1 90 ? 22.060 13.297 1.603 1.00 41.38 90 ALA A N 1
ATOM 656 C CA . ALA A 1 90 ? 23.309 12.842 1.004 1.00 41.38 90 ALA A CA 1
ATOM 657 C C . ALA A 1 90 ? 24.182 14.059 0.677 1.00 41.38 90 ALA A C 1
ATOM 659 O O . ALA A 1 90 ? 23.585 15.131 0.414 1.00 41.38 90 ALA A O 1
#

Sequence (90 aa):
MANKAKKGRGRPTVYK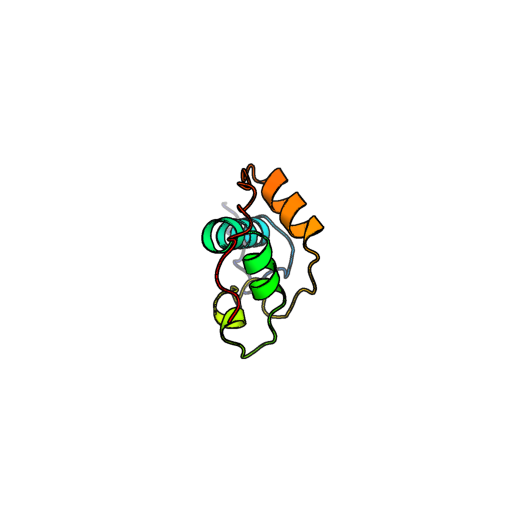GKKFLTHVCSLVKKHGATGARAILNAAVGSDLADLRSAKQVPAPLGISLPTILKIAKAQGIVLKRGRRNGSKAA

Secondary structure (DSSP, 8-state):
---------PPP-TT-SHHHHHHHHHHHHHHHHHHHHHHHHPPTTSHHHHSS-TTT--S-----HHHHHHHHHHTT---PPPP-------

Radius of gyration: 16.48 Å; chains: 1; bounding box: 54×46×27 Å